Protein AF-A0A7W2PS35-F1 (afdb_monomer)

pLDDT: mean 86.71, std 9.76, range [46.12, 96.81]

Organism: NCBI:txid2666183

Mean predicted aligned error: 7.0 Å

Nearest PDB structures (foldseek):
  8uh7-assembly1_E  TM=6.853E-01  e=9.177E-01  Tequatrovirus
  7aho-assembly1_A  TM=5.234E-01  e=4.040E-01  Homo sapiens
  5fm6-assembly1_B  TM=6.419E-01  e=3.602E+00  Thermochaetoides thermophila
  3u61-assembly1_B  TM=5.972E-01  e=4.019E+00  Tequatrovirus T4

Structure (mmCIF, N/CA/C/O backbone):
data_AF-A0A7W2PS35-F1
#
_entry.id   AF-A0A7W2PS35-F1
#
loop_
_atom_site.group_PDB
_atom_site.id
_atom_site.type_symbol
_atom_site.label_atom_id
_atom_site.label_alt_id
_atom_site.label_comp_id
_atom_site.label_asym_id
_atom_site.label_entity_id
_atom_site.label_seq_id
_atom_site.pdbx_PDB_ins_code
_atom_site.Cartn_x
_atom_site.Cartn_y
_atom_site.Cartn_z
_atom_site.occupancy
_atom_site.B_iso_or_equiv
_atom_site.auth_seq_id
_atom_site.auth_comp_id
_atom_site.auth_asym_id
_atom_site.auth_atom_id
_atom_site.pdbx_PDB_model_num
ATOM 1 N N . MET A 1 1 ? -12.494 -12.846 15.217 1.00 84.06 1 MET A N 1
ATOM 2 C CA . MET A 1 1 ? -11.899 -11.530 14.905 1.00 84.06 1 MET A CA 1
ATOM 3 C C . MET A 1 1 ? -12.878 -10.824 13.991 1.00 84.06 1 MET A C 1
ATOM 5 O O . MET A 1 1 ? -13.371 -11.483 13.088 1.00 84.06 1 MET A O 1
ATOM 9 N N . LEU A 1 2 ? -13.204 -9.563 14.260 1.00 88.12 2 LEU A N 1
ATOM 10 C CA . LEU A 1 2 ? -14.005 -8.718 13.377 1.00 88.12 2 LEU A CA 1
ATOM 11 C C . LEU A 1 2 ? -13.052 -7.731 12.703 1.00 88.12 2 LEU A C 1
ATOM 13 O O . LEU A 1 2 ? -12.391 -6.968 13.403 1.00 88.12 2 LEU A O 1
ATOM 17 N N . ALA A 1 3 ? -12.947 -7.795 11.381 1.00 89.94 3 ALA A N 1
ATOM 18 C CA . ALA A 1 3 ? -12.177 -6.842 10.594 1.00 89.94 3 ALA A CA 1
ATOM 19 C C . ALA A 1 3 ? -13.141 -5.842 9.948 1.00 89.94 3 ALA A C 1
ATOM 21 O O . ALA A 1 3 ? -14.163 -6.258 9.403 1.00 89.94 3 ALA A O 1
ATOM 22 N N . ILE A 1 4 ? -12.836 -4.551 10.046 1.00 87.50 4 ILE A N 1
ATOM 23 C CA . ILE A 1 4 ? -13.633 -3.464 9.473 1.00 87.50 4 ILE A CA 1
ATOM 24 C C . ILE A 1 4 ? -12.693 -2.628 8.613 1.00 87.50 4 ILE A C 1
ATOM 26 O O . ILE A 1 4 ? -11.759 -2.024 9.137 1.00 87.50 4 ILE A O 1
ATOM 30 N N . ASP A 1 5 ? -12.918 -2.639 7.305 1.00 87.00 5 ASP A N 1
ATOM 31 C CA . ASP A 1 5 ? -12.127 -1.842 6.373 1.00 87.00 5 ASP A CA 1
ATOM 32 C C . ASP A 1 5 ? -12.649 -0.398 6.327 1.00 87.00 5 ASP A C 1
ATOM 34 O O . ASP A 1 5 ? -13.856 -0.188 6.478 1.00 87.00 5 ASP A O 1
ATOM 38 N N . ASP A 1 6 ? -11.751 0.575 6.169 1.00 84.31 6 ASP A N 1
ATOM 39 C CA . ASP A 1 6 ? -12.038 2.015 6.113 1.00 84.31 6 ASP A CA 1
ATOM 40 C C . ASP A 1 6 ? -13.011 2.484 7.206 1.00 84.31 6 ASP A C 1
ATOM 42 O O . ASP A 1 6 ? -14.029 3.147 6.972 1.00 84.31 6 ASP A O 1
ATOM 46 N N . ILE A 1 7 ? -12.698 2.117 8.452 1.00 83.06 7 ILE A N 1
ATOM 47 C CA . ILE A 1 7 ? -13.559 2.389 9.601 1.00 83.06 7 ILE A CA 1
ATOM 48 C C . ILE A 1 7 ? -13.813 3.896 9.743 1.00 83.06 7 ILE A C 1
ATOM 50 O O . ILE A 1 7 ? -14.917 4.313 10.074 1.00 83.06 7 ILE A O 1
ATOM 54 N N . ASP A 1 8 ? -12.839 4.739 9.406 1.00 78.12 8 ASP A N 1
ATOM 55 C CA . ASP A 1 8 ? -12.954 6.193 9.466 1.00 78.12 8 ASP A CA 1
ATOM 56 C C . ASP A 1 8 ? -14.054 6.783 8.575 1.00 78.12 8 ASP A C 1
ATOM 58 O O . ASP A 1 8 ? -14.551 7.852 8.927 1.00 78.12 8 ASP A O 1
ATOM 62 N N . ILE A 1 9 ? -14.512 6.096 7.519 1.00 72.94 9 ILE A N 1
ATOM 63 C CA . ILE A 1 9 ? -15.674 6.508 6.705 1.00 72.94 9 ILE A CA 1
ATOM 64 C C . ILE A 1 9 ? -16.967 6.493 7.532 1.00 72.94 9 ILE A C 1
ATOM 66 O O . ILE A 1 9 ? -17.781 7.416 7.444 1.00 72.94 9 ILE A O 1
ATOM 70 N N . PHE A 1 10 ? -17.143 5.480 8.379 1.00 63.78 10 PHE A N 1
ATOM 71 C CA . PHE A 1 10 ? -18.323 5.343 9.237 1.00 63.78 10 PHE A CA 1
ATOM 72 C C . PHE A 1 10 ? -18.317 6.353 10.393 1.00 63.78 10 PHE A C 1
ATOM 74 O O . PHE A 1 10 ? -19.365 6.728 10.910 1.00 63.78 10 PHE A O 1
ATOM 81 N N . PHE A 1 11 ? -17.141 6.848 10.781 1.00 62.91 11 PHE A N 1
ATOM 82 C CA . PHE A 1 11 ? -16.961 7.684 11.971 1.00 62.91 11 PHE A CA 1
ATOM 83 C C . PHE A 1 11 ? -16.394 9.071 11.637 1.00 62.91 11 PHE A C 1
ATOM 85 O O . PHE A 1 11 ? -15.661 9.664 12.432 1.00 62.91 11 PHE A O 1
ATOM 92 N N . LEU A 1 12 ? -16.770 9.643 10.482 1.00 59.12 12 LEU A N 1
ATOM 93 C CA . LEU A 1 12 ? -16.412 11.003 10.035 1.00 59.12 12 LEU A CA 1
ATOM 94 C C . LEU A 1 12 ? -17.028 12.137 10.893 1.00 59.12 12 LEU A C 1
ATOM 96 O O . LEU A 1 12 ? -17.397 13.190 10.382 1.00 59.12 12 LEU A O 1
ATOM 100 N N . GLY A 1 13 ? -17.135 11.968 12.213 1.00 51.97 13 GLY A N 1
ATOM 101 C CA . GLY A 1 13 ? -17.734 12.945 13.132 1.00 51.97 13 GLY A CA 1
ATOM 102 C C . GLY A 1 13 ? -19.263 12.895 13.192 1.00 51.97 13 GLY A C 1
ATOM 103 O O . GLY A 1 13 ? -19.881 13.787 13.767 1.00 51.97 13 GLY A O 1
ATOM 104 N N . ALA A 1 14 ? -19.872 11.848 12.630 1.00 54.28 14 ALA A N 1
ATOM 105 C CA . ALA A 1 14 ? -21.315 11.650 12.561 1.00 54.28 14 ALA A CA 1
ATOM 106 C C . ALA A 1 14 ? -21.761 10.376 13.300 1.00 54.28 14 ALA A C 1
ATOM 108 O O . ALA A 1 14 ? -22.637 9.668 12.824 1.00 54.28 14 ALA A O 1
ATOM 109 N N . ALA A 1 15 ? -21.196 10.072 14.472 1.00 56.22 15 ALA A N 1
ATOM 110 C CA . ALA A 1 15 ? -21.553 8.878 15.254 1.00 56.22 15 ALA A CA 1
ATOM 111 C C . ALA A 1 15 ? -23.071 8.719 15.494 1.00 56.22 15 ALA A C 1
ATOM 113 O O . ALA A 1 15 ? -23.575 7.605 15.576 1.00 56.22 15 ALA A O 1
ATOM 114 N N . LYS A 1 16 ? -23.817 9.835 15.539 1.00 62.94 16 LYS A N 1
ATOM 115 C CA . LYS A 1 16 ? -25.290 9.846 15.603 1.00 62.94 16 LYS A CA 1
ATOM 116 C C . LYS A 1 16 ? -25.977 9.270 14.356 1.00 62.94 16 LYS A C 1
ATOM 118 O O . LYS A 1 16 ? -27.093 8.789 14.464 1.00 62.94 16 LYS A O 1
ATOM 123 N N . VAL A 1 17 ? -25.342 9.344 13.189 1.00 69.94 17 VAL A N 1
ATOM 124 C CA . VAL A 1 17 ? -25.860 8.813 11.915 1.00 69.94 17 VAL A CA 1
ATOM 125 C C . VAL A 1 17 ? -25.674 7.298 11.835 1.00 69.94 17 VAL A C 1
ATOM 127 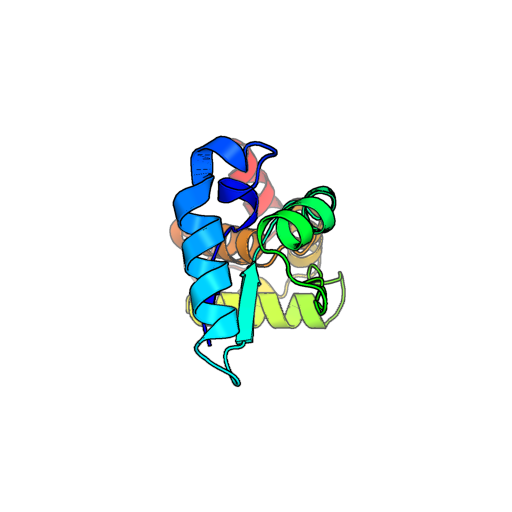O O . VAL A 1 17 ? -26.500 6.616 11.241 1.00 69.94 17 VAL A O 1
ATOM 130 N N . TYR A 1 18 ? -24.637 6.761 12.479 1.00 74.00 18 TYR A N 1
ATOM 131 C CA . TYR A 1 18 ? -24.292 5.335 12.436 1.00 74.00 18 TYR A CA 1
ATOM 132 C C . TYR A 1 18 ? -24.440 4.641 13.793 1.00 74.00 18 TYR A C 1
ATOM 134 O O . TYR A 1 18 ? -23.772 3.644 14.065 1.00 74.00 18 TYR A O 1
ATOM 142 N N . GLN A 1 19 ? -25.322 5.160 14.648 1.00 76.81 19 GLN A N 1
ATOM 143 C CA . GLN A 1 19 ? -25.470 4.709 16.029 1.00 76.81 19 GLN A CA 1
ATOM 144 C C . GLN A 1 19 ? -25.760 3.202 16.133 1.00 76.81 19 GLN A C 1
ATOM 146 O O . GLN A 1 19 ? -25.152 2.531 16.963 1.00 76.81 19 GLN A O 1
ATOM 151 N N . ASP A 1 20 ? -26.587 2.656 15.239 1.00 81.94 20 ASP A N 1
ATOM 152 C CA . ASP A 1 20 ? -26.912 1.224 15.217 1.00 81.94 20 ASP A CA 1
ATOM 153 C C . ASP A 1 20 ? -25.673 0.348 14.982 1.00 81.94 20 ASP A C 1
ATOM 155 O O . ASP A 1 20 ? -25.510 -0.694 15.618 1.00 81.94 20 ASP A O 1
ATOM 159 N N . ALA A 1 21 ? -24.759 0.783 14.107 1.00 81.19 21 ALA A N 1
ATOM 160 C CA . ALA A 1 21 ? -23.512 0.069 13.849 1.00 81.19 21 ALA A CA 1
ATOM 161 C C . ALA A 1 21 ? -22.577 0.133 15.067 1.00 81.19 21 ALA A C 1
ATOM 163 O O . ALA A 1 21 ? -22.007 -0.887 15.461 1.00 81.19 21 ALA A O 1
ATOM 164 N N . CYS A 1 22 ? -22.467 1.304 15.706 1.00 80.38 22 CYS A N 1
ATOM 165 C CA . CYS A 1 22 ? -21.705 1.479 16.945 1.00 80.38 22 CYS A CA 1
ATOM 166 C C . CYS A 1 22 ? -22.232 0.567 18.058 1.00 80.38 22 CYS A C 1
ATOM 168 O O . CYS A 1 22 ? -21.461 -0.147 18.702 1.00 80.38 22 CYS A O 1
ATOM 170 N N . ASP A 1 23 ? -23.550 0.571 18.268 1.00 84.56 23 ASP A N 1
ATOM 171 C CA . ASP A 1 23 ? -24.214 -0.189 19.322 1.00 84.56 23 ASP A CA 1
ATOM 172 C C . ASP A 1 23 ? -24.134 -1.699 19.053 1.00 84.56 23 ASP A C 1
ATOM 174 O O . ASP A 1 23 ? -23.894 -2.476 19.981 1.00 84.56 23 ASP A O 1
ATOM 178 N N . PHE A 1 24 ? -24.228 -2.128 17.790 1.00 86.56 24 PHE A N 1
ATOM 179 C CA . PHE A 1 24 ? -24.012 -3.520 17.395 1.00 86.56 24 PHE A CA 1
ATOM 180 C C . PHE A 1 24 ? -22.575 -3.981 17.669 1.00 86.56 24 PHE A C 1
ATOM 182 O O . PHE A 1 24 ? -22.365 -5.026 18.291 1.00 86.56 24 PHE A O 1
ATOM 189 N N . ILE A 1 25 ? -21.574 -3.193 17.269 1.00 86.12 25 ILE A N 1
ATOM 190 C CA . ILE A 1 25 ? -20.161 -3.503 17.522 1.00 86.12 25 ILE A CA 1
ATOM 191 C C . ILE A 1 25 ? -19.880 -3.543 19.031 1.00 86.12 25 ILE A C 1
ATOM 193 O O . ILE A 1 25 ? -19.227 -4.471 19.525 1.00 86.12 25 ILE A O 1
ATOM 197 N N . PHE A 1 26 ? -20.420 -2.585 19.786 1.00 84.94 26 PHE A N 1
ATOM 198 C CA . PHE A 1 26 ? -20.304 -2.564 21.239 1.00 84.94 26 PHE A CA 1
ATOM 199 C C . PHE A 1 26 ? -20.946 -3.806 21.869 1.00 84.94 26 PHE A C 1
ATOM 201 O O . PHE A 1 26 ? -20.312 -4.480 22.686 1.00 84.94 26 PHE A O 1
ATOM 208 N N . TYR A 1 27 ? -22.162 -4.168 21.452 1.00 87.81 27 TYR A N 1
ATOM 209 C CA . TYR A 1 27 ? -22.846 -5.379 21.901 1.00 87.81 27 TYR A CA 1
ATOM 210 C C . TYR A 1 27 ? -22.003 -6.633 21.645 1.00 87.81 27 TYR A C 1
ATOM 212 O O . TYR A 1 27 ? -21.802 -7.436 22.561 1.00 87.81 27 TYR A O 1
ATOM 220 N N . LEU A 1 28 ? -21.451 -6.780 20.436 1.00 88.31 28 LEU A N 1
ATOM 221 C CA . LEU A 1 28 ? -20.578 -7.902 20.091 1.00 88.31 28 LEU A CA 1
ATOM 222 C C . LEU A 1 28 ? -19.346 -7.964 20.999 1.00 88.31 28 LEU A C 1
ATOM 224 O O . LEU A 1 28 ? -19.008 -9.044 21.486 1.00 88.31 28 LEU A O 1
ATOM 228 N N . SER A 1 29 ? -18.713 -6.822 21.284 1.00 84.69 29 SER A N 1
ATOM 229 C CA . SER A 1 29 ? -17.537 -6.769 22.165 1.00 84.69 29 SER A CA 1
ATOM 230 C C . SER A 1 29 ? -17.842 -7.190 23.608 1.00 84.69 29 SER A C 1
ATOM 232 O O . SER A 1 29 ? -16.985 -7.769 24.272 1.00 84.69 29 SER A O 1
ATOM 234 N N . LYS A 1 30 ? -19.072 -6.962 24.094 1.00 85.19 30 LYS A N 1
ATOM 235 C CA . LYS A 1 30 ? -19.512 -7.406 25.428 1.00 85.19 30 LYS A CA 1
ATOM 236 C C . LYS A 1 30 ? -19.953 -8.866 25.462 1.00 85.19 30 LYS A C 1
ATOM 238 O O . LYS A 1 30 ? -19.748 -9.533 26.472 1.00 85.19 30 LYS A O 1
ATOM 243 N N . ARG A 1 31 ? -20.565 -9.372 24.389 1.00 88.12 31 ARG A N 1
ATOM 244 C CA . ARG A 1 31 ? -21.057 -10.760 24.326 1.00 88.12 31 ARG A CA 1
ATOM 245 C C . ARG A 1 31 ? -19.960 -11.778 24.060 1.00 88.12 31 ARG A C 1
ATOM 247 O O . ARG A 1 31 ? -20.084 -12.923 24.485 1.00 88.12 31 ARG A O 1
ATOM 254 N N . LEU A 1 32 ? -18.902 -11.376 23.366 1.00 88.81 32 LEU A N 1
ATOM 255 C CA . LEU A 1 32 ? -17.831 -12.264 22.942 1.00 88.81 32 LEU A CA 1
ATOM 256 C C . LEU A 1 32 ? -16.530 -11.878 23.648 1.00 88.81 32 LEU A C 1
ATOM 258 O O . LEU A 1 32 ? -15.770 -11.042 23.169 1.00 88.81 32 LEU A O 1
ATOM 262 N N . SER A 1 33 ? -16.233 -12.549 24.763 1.00 82.75 33 SER A N 1
ATOM 263 C CA . SER A 1 33 ? -15.076 -12.259 25.632 1.00 82.75 33 SER A CA 1
ATOM 264 C C . SER A 1 33 ? -13.702 -12.349 24.950 1.00 82.75 33 SER A C 1
ATOM 266 O O . SER A 1 33 ? -12.718 -11.842 25.481 1.00 82.75 33 SER A O 1
ATOM 268 N N . ARG A 1 34 ? -13.611 -12.989 23.776 1.00 86.69 34 ARG A N 1
ATOM 269 C CA . ARG A 1 34 ? -12.374 -13.128 22.983 1.00 86.69 34 ARG A CA 1
ATOM 270 C C . ARG A 1 34 ? -12.436 -12.399 21.637 1.00 86.69 34 ARG A C 1
ATOM 272 O O . ARG A 1 34 ? -11.603 -12.655 20.764 1.00 86.69 34 ARG A O 1
ATOM 279 N N . LEU A 1 35 ? -13.427 -11.530 21.426 1.00 87.56 35 LEU A N 1
ATOM 280 C CA . LEU A 1 35 ? -13.528 -10.773 20.185 1.00 87.56 35 LEU A CA 1
ATOM 281 C C . LEU A 1 35 ? -12.418 -9.723 20.113 1.00 87.56 35 LEU A C 1
ATOM 283 O O . LEU A 1 35 ? -12.339 -8.816 20.932 1.00 87.56 35 LEU A O 1
ATOM 287 N N . LYS A 1 36 ? -11.582 -9.842 19.082 1.00 88.75 36 LYS A N 1
ATOM 288 C CA . LYS A 1 36 ? -10.664 -8.787 18.645 1.00 88.75 36 LYS A CA 1
ATOM 289 C C . LYS A 1 36 ? -11.285 -8.053 17.467 1.00 88.75 36 LYS A C 1
ATOM 291 O O . LYS A 1 36 ? -11.728 -8.722 16.527 1.00 88.75 36 LYS A O 1
ATOM 296 N N . ILE A 1 37 ? -11.289 -6.727 17.529 1.00 87.06 37 ILE A N 1
ATOM 297 C CA . ILE A 1 37 ? -11.721 -5.846 16.444 1.00 87.06 37 ILE A CA 1
ATOM 298 C C . ILE A 1 37 ? -10.469 -5.222 15.838 1.00 87.06 37 ILE A C 1
ATOM 300 O O . ILE A 1 37 ? -9.628 -4.705 16.569 1.00 87.06 37 ILE A O 1
ATOM 304 N N . VAL A 1 38 ? -10.339 -5.318 14.522 1.00 90.31 38 VAL A N 1
ATOM 305 C CA . VAL A 1 38 ? -9.244 -4.726 13.753 1.00 90.31 38 VAL A CA 1
ATOM 306 C C . VAL A 1 38 ? -9.877 -3.799 12.728 1.00 90.31 38 VAL A C 1
ATOM 308 O O . VAL A 1 38 ? -10.664 -4.2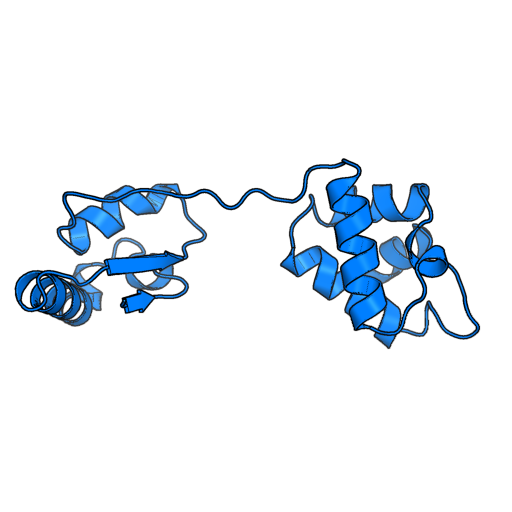53 11.903 1.00 90.31 38 VAL A O 1
ATOM 311 N N . GLY A 1 39 ? -9.577 -2.507 12.818 1.00 88.75 39 GLY A N 1
ATOM 312 C CA . GLY A 1 39 ? -10.041 -1.503 11.865 1.00 88.75 39 GLY A CA 1
ATOM 313 C C . GLY A 1 39 ? -8.875 -0.967 11.046 1.00 88.75 39 GLY A C 1
ATOM 314 O O . GLY A 1 39 ? -7.829 -0.677 11.628 1.00 88.75 39 GLY A O 1
ATOM 315 N N . THR A 1 40 ? -9.044 -0.821 9.735 1.00 90.31 40 THR A N 1
ATOM 316 C CA . THR A 1 40 ? -8.150 0.004 8.906 1.00 90.31 40 THR A CA 1
ATOM 317 C C . THR A 1 40 ? -8.733 1.412 8.819 1.00 90.31 40 THR A C 1
ATOM 319 O O . THR A 1 40 ? -9.945 1.600 8.899 1.00 90.31 40 THR A O 1
ATOM 322 N N . PHE A 1 41 ? -7.878 2.422 8.731 1.00 87.56 41 PHE A N 1
ATOM 323 C CA . PHE A 1 41 ? -8.286 3.815 8.567 1.00 87.56 41 PHE A CA 1
ATOM 324 C C . PHE A 1 41 ? -7.166 4.579 7.871 1.00 87.56 41 PHE A C 1
ATOM 326 O O . PHE A 1 41 ? -5.990 4.247 8.027 1.00 87.56 41 PHE A O 1
ATOM 333 N N . SER A 1 42 ? -7.533 5.641 7.161 1.00 84.56 42 SER A N 1
ATOM 334 C CA . SER A 1 42 ? -6.578 6.530 6.495 1.00 84.56 42 SER A CA 1
ATOM 335 C C . SER A 1 42 ? -6.367 7.845 7.259 1.00 84.56 42 SER A C 1
ATOM 337 O O . SER A 1 42 ? -5.385 8.549 7.033 1.00 84.56 42 SER A O 1
ATOM 339 N N . ARG A 1 43 ? -7.275 8.189 8.182 1.00 81.62 43 ARG A N 1
ATOM 340 C CA . ARG A 1 43 ? -7.288 9.458 8.931 1.00 81.62 43 ARG A CA 1
ATOM 341 C C . ARG A 1 43 ? -6.900 9.280 10.396 1.00 81.62 43 ARG A C 1
ATOM 343 O O . ARG A 1 43 ? -7.751 9.050 11.262 1.00 81.62 43 ARG A O 1
ATOM 350 N N . PHE A 1 44 ? -5.606 9.403 10.690 1.00 81.38 44 PHE A N 1
ATOM 351 C CA . PHE A 1 44 ? -5.058 9.196 12.038 1.00 81.38 44 PHE A CA 1
ATOM 352 C C . PHE A 1 44 ? -5.701 10.107 13.099 1.00 81.38 44 PHE A C 1
ATOM 354 O O . PHE A 1 44 ? -5.933 9.704 14.240 1.00 81.38 44 PHE A O 1
ATOM 361 N N . GLU A 1 45 ? -6.072 11.332 12.730 1.00 80.88 45 GLU A N 1
ATOM 362 C CA . GLU A 1 45 ? -6.709 12.296 13.624 1.00 80.88 45 GLU A CA 1
ATOM 363 C C . GLU A 1 45 ? -8.096 11.849 14.123 1.00 80.88 45 GLU A C 1
ATOM 365 O O . GLU A 1 45 ? -8.593 12.365 15.127 1.00 80.88 45 GLU A O 1
ATOM 370 N N . LYS A 1 46 ? -8.728 10.871 13.4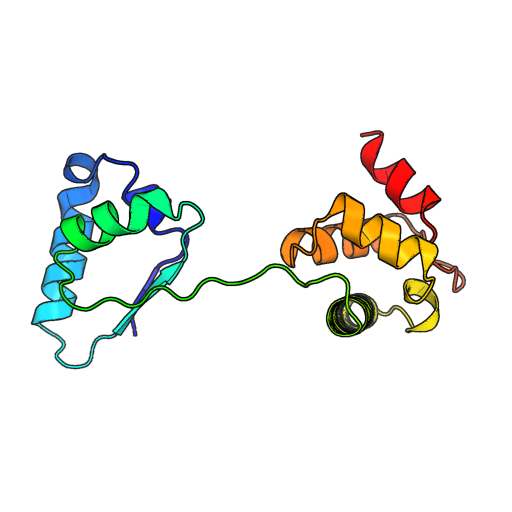57 1.00 79.19 46 LYS A N 1
ATOM 371 C CA . LYS A 1 46 ? -10.067 10.365 13.796 1.00 79.19 46 LYS A CA 1
ATOM 372 C C . LYS A 1 46 ? -10.064 9.198 14.776 1.00 79.19 46 LYS A C 1
ATOM 374 O O . LYS A 1 46 ? -11.112 8.916 15.356 1.00 79.19 46 LYS A O 1
ATOM 379 N N . ILE A 1 47 ? -8.913 8.578 15.041 1.00 81.56 47 ILE A N 1
ATOM 380 C CA . ILE A 1 47 ? -8.800 7.376 15.886 1.00 81.56 47 ILE A CA 1
ATOM 381 C C . ILE A 1 47 ? -9.445 7.576 17.257 1.00 81.56 47 ILE A C 1
ATOM 383 O O . ILE A 1 47 ? -10.206 6.729 17.718 1.00 81.56 47 ILE A O 1
ATOM 387 N N . ARG A 1 48 ? -9.182 8.715 17.911 1.00 81.75 48 ARG A N 1
ATOM 388 C CA . ARG A 1 48 ? -9.744 8.996 19.243 1.00 81.75 48 ARG A CA 1
ATOM 389 C C . ARG A 1 48 ? -11.269 9.103 19.218 1.00 81.75 48 ARG A C 1
ATOM 391 O O . ARG A 1 48 ? -11.913 8.687 20.176 1.00 81.75 48 ARG A O 1
ATOM 398 N N . SER A 1 49 ? -11.838 9.650 18.140 1.00 80.94 49 SER A N 1
ATOM 399 C CA . SER A 1 49 ? -13.293 9.705 17.957 1.00 80.94 49 SER A CA 1
ATOM 400 C C . SER A 1 49 ? -13.856 8.304 17.758 1.00 80.94 49 SER A C 1
ATOM 402 O O . SER A 1 49 ? -14.759 7.920 18.487 1.00 80.94 49 SER A O 1
ATOM 404 N N . ILE A 1 50 ? -13.257 7.513 16.863 1.00 81.88 50 ILE A N 1
ATOM 405 C CA . ILE A 1 50 ? -13.663 6.128 16.584 1.00 81.88 50 ILE A CA 1
ATOM 406 C C . ILE A 1 50 ? -13.641 5.285 17.865 1.00 81.88 50 ILE A C 1
ATOM 408 O O . ILE A 1 50 ? -14.622 4.626 18.197 1.00 81.88 50 ILE A O 1
ATOM 412 N N . ALA A 1 51 ? -12.547 5.343 18.629 1.00 83.81 51 ALA A N 1
ATOM 413 C CA . ALA A 1 51 ? -12.418 4.601 19.880 1.00 83.81 51 ALA A CA 1
ATOM 414 C C . ALA A 1 51 ? -13.491 5.007 20.904 1.00 83.81 51 ALA A C 1
ATOM 416 O O . ALA A 1 51 ? -14.042 4.148 21.595 1.00 83.81 51 ALA A O 1
ATOM 417 N N . LYS A 1 52 ? -13.825 6.303 20.976 1.00 84.06 52 LYS A N 1
ATOM 418 C CA . LYS A 1 52 ? -14.896 6.816 21.836 1.00 84.06 52 LYS A CA 1
ATOM 419 C C . LYS A 1 52 ? -16.274 6.332 21.380 1.00 84.06 52 LYS A C 1
ATOM 421 O O . LYS A 1 52 ? -17.047 5.868 22.215 1.00 84.06 52 LYS A O 1
ATOM 426 N N . ASP A 1 53 ? -16.564 6.410 20.085 1.00 79.94 53 ASP A N 1
ATOM 427 C CA . ASP A 1 53 ? -17.850 6.018 19.498 1.00 79.94 53 ASP A CA 1
ATOM 428 C C . ASP A 1 53 ? -18.105 4.512 19.669 1.00 79.94 53 ASP A C 1
ATOM 430 O O . ASP A 1 53 ? -19.203 4.097 20.036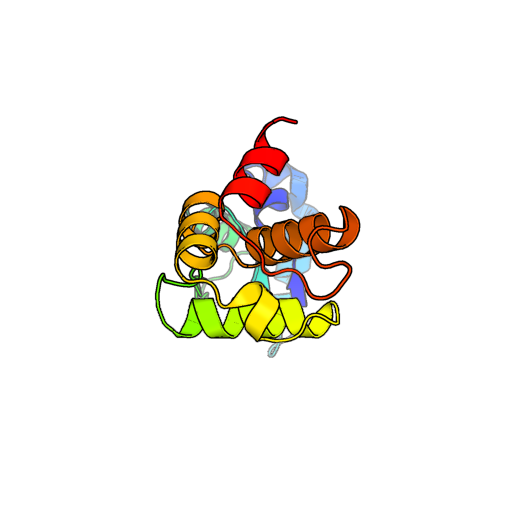 1.00 79.94 53 ASP A O 1
ATOM 434 N N . LEU A 1 54 ? -17.056 3.699 19.521 1.00 80.69 54 LEU A N 1
ATOM 435 C CA . LEU A 1 54 ? -17.083 2.251 19.744 1.00 80.69 54 LEU A CA 1
ATOM 436 C C . LEU A 1 54 ? -16.951 1.845 21.221 1.00 80.69 54 LEU A C 1
ATOM 438 O O . LEU A 1 54 ? -16.999 0.656 21.541 1.00 80.69 54 LEU A O 1
ATOM 442 N N . ARG A 1 55 ? -16.770 2.815 22.129 1.00 82.75 55 ARG A N 1
ATOM 443 C CA . ARG A 1 55 ? -16.544 2.607 23.572 1.00 82.75 55 ARG A CA 1
ATOM 444 C C . ARG A 1 55 ? -15.409 1.608 23.850 1.00 82.75 55 ARG A C 1
ATOM 446 O O . ARG A 1 55 ? -15.514 0.753 24.732 1.00 82.75 55 ARG A O 1
ATOM 453 N N . MET A 1 56 ? -14.327 1.701 23.076 1.00 81.69 56 MET A N 1
ATOM 454 C CA . MET A 1 56 ? -13.147 0.846 23.202 1.00 81.69 56 MET A CA 1
ATOM 455 C C . MET A 1 56 ? -12.108 1.499 24.114 1.00 81.69 56 MET A C 1
ATOM 457 O O . MET A 1 56 ? -11.381 2.406 23.712 1.00 81.69 56 MET A O 1
ATOM 461 N N . GLU A 1 57 ? -12.014 1.006 25.346 1.00 77.62 57 GLU A N 1
ATOM 462 C CA . GLU A 1 57 ? -11.048 1.495 26.340 1.00 77.62 57 GLU A CA 1
ATOM 463 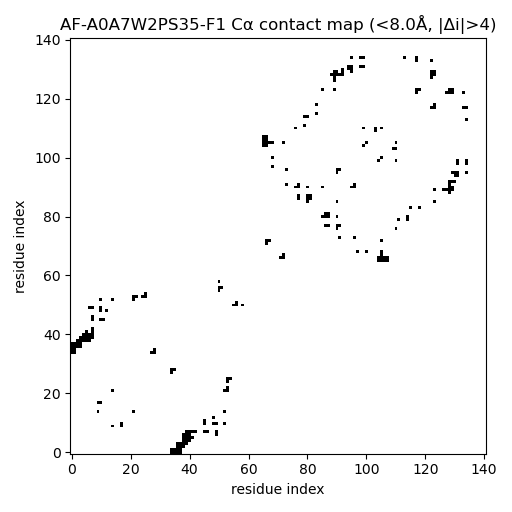C C . GLU A 1 57 ? -9.616 1.039 26.024 1.00 77.62 57 GLU A C 1
ATOM 465 O O . GLU A 1 57 ? -8.672 1.814 26.146 1.00 77.62 57 GLU A O 1
ATOM 470 N N . ASN A 1 58 ? -9.463 -0.198 25.541 1.00 80.88 58 ASN A N 1
ATOM 471 C CA . ASN A 1 58 ? -8.176 -0.785 25.179 1.00 80.88 58 ASN A CA 1
ATOM 472 C C . ASN A 1 58 ? -8.058 -0.884 23.657 1.00 80.88 58 ASN A C 1
ATOM 474 O O . ASN A 1 58 ? -8.669 -1.759 23.041 1.00 80.88 58 ASN A O 1
ATOM 478 N N . HIS A 1 59 ? -7.257 -0.010 23.055 1.00 84.12 59 HIS A N 1
ATOM 479 C CA . HIS A 1 59 ? -6.927 -0.068 21.635 1.00 84.12 59 HIS A CA 1
ATOM 480 C C . HIS A 1 59 ? -5.434 0.187 21.416 1.00 84.12 59 HIS A C 1
ATOM 482 O O . HIS A 1 59 ? -4.773 0.858 22.205 1.00 84.12 59 HIS A O 1
ATOM 488 N N . CYS A 1 60 ? -4.908 -0.380 20.336 1.00 86.88 60 CYS A N 1
ATOM 489 C CA . CYS A 1 60 ? -3.550 -0.156 19.864 1.00 86.88 60 CYS A CA 1
ATOM 490 C C . CYS A 1 60 ? -3.636 0.322 18.419 1.00 86.88 60 CYS A C 1
ATOM 492 O O . CYS A 1 60 ? -4.461 -0.173 17.649 1.00 86.88 60 CYS A O 1
ATOM 494 N N . VAL A 1 61 ? -2.794 1.289 18.076 1.00 87.25 61 VAL A N 1
ATOM 495 C CA . VAL A 1 61 ? -2.665 1.794 16.716 1.00 87.25 61 VAL A CA 1
ATOM 496 C C . VAL A 1 61 ? -1.376 1.246 16.136 1.00 87.25 61 VAL A C 1
ATOM 498 O O . VAL A 1 61 ? -0.305 1.459 16.701 1.00 87.25 61 VAL A O 1
ATOM 501 N N . LEU A 1 62 ? -1.498 0.546 15.014 1.00 88.94 62 LEU A N 1
ATOM 502 C CA . LEU A 1 62 ? -0.365 0.107 14.217 1.00 88.94 62 LEU A CA 1
ATOM 503 C C . LEU A 1 62 ? -0.334 0.961 12.958 1.00 88.94 62 LEU A C 1
ATOM 505 O O . LEU A 1 62 ? -1.247 0.895 12.139 1.00 88.94 62 LEU A O 1
ATOM 509 N N . GLU A 1 63 ? 0.698 1.786 12.835 1.00 86.38 63 GLU A N 1
ATOM 510 C CA . GLU A 1 63 ? 0.902 2.594 11.642 1.00 86.38 63 GLU A CA 1
ATOM 5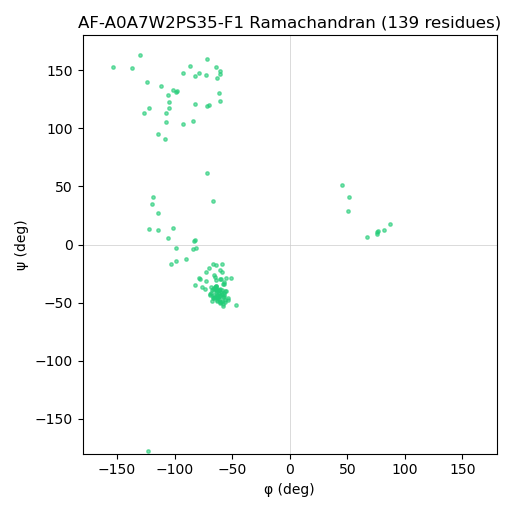11 C C . GLU A 1 63 ? 1.593 1.749 10.571 1.00 86.38 63 GLU A C 1
ATOM 513 O O . GLU A 1 63 ? 2.686 1.220 10.788 1.00 86.38 63 GLU A O 1
ATOM 518 N N . LEU A 1 64 ? 0.943 1.606 9.417 1.00 86.75 64 LEU A N 1
ATOM 519 C CA . LEU A 1 64 ? 1.545 0.976 8.250 1.00 86.75 64 LEU A CA 1
ATOM 520 C C . LEU A 1 64 ? 2.370 2.025 7.511 1.00 86.75 64 LEU A C 1
ATOM 522 O O . LEU A 1 64 ? 1.826 2.927 6.876 1.00 86.75 64 LEU A O 1
ATOM 526 N N . GLN A 1 65 ? 3.688 1.908 7.627 1.00 87.44 65 GLN A N 1
ATOM 527 C CA . GLN A 1 65 ? 4.617 2.826 6.982 1.00 87.44 65 GLN A CA 1
ATOM 528 C C . GLN A 1 65 ? 4.661 2.589 5.471 1.00 87.44 65 GLN A C 1
ATOM 530 O O . GLN A 1 65 ? 4.561 1.455 4.995 1.00 87.44 65 GLN A O 1
ATOM 535 N N . CYS A 1 66 ? 4.851 3.671 4.716 1.00 91.88 66 CYS A N 1
ATOM 536 C CA . CYS A 1 66 ? 5.252 3.560 3.318 1.00 91.88 66 CYS A CA 1
ATOM 537 C C . CYS A 1 66 ? 6.645 2.927 3.232 1.00 91.88 66 CYS A C 1
ATOM 539 O O . CYS A 1 66 ? 7.461 3.067 4.147 1.00 91.88 66 CYS A O 1
ATOM 541 N N . TRP A 1 67 ? 6.931 2.256 2.119 1.00 94.75 67 TRP A N 1
ATOM 542 C CA . TRP A 1 67 ? 8.253 1.694 1.873 1.00 94.75 67 TRP A CA 1
ATOM 543 C C . TRP A 1 67 ? 9.283 2.824 1.865 1.00 94.75 67 TRP A C 1
ATOM 545 O O . TRP A 1 67 ? 9.114 3.762 1.089 1.00 94.75 67 TRP A O 1
ATOM 555 N N . PRO A 1 68 ? 10.334 2.784 2.696 1.00 93.00 68 PRO A N 1
ATOM 556 C CA . PRO A 1 68 ? 11.376 3.802 2.661 1.00 93.00 68 PRO A CA 1
ATOM 557 C C . PRO A 1 68 ? 12.240 3.633 1.402 1.00 93.00 68 PRO A C 1
ATOM 559 O O . PRO A 1 68 ? 12.284 2.551 0.826 1.00 93.00 68 PRO A O 1
ATOM 562 N N . ALA A 1 69 ? 12.963 4.676 0.977 1.00 91.62 69 ALA A N 1
ATOM 563 C CA . ALA A 1 69 ? 13.883 4.618 -0.172 1.00 91.62 69 ALA A CA 1
ATOM 564 C C . ALA A 1 69 ? 15.156 3.799 0.136 1.00 91.62 69 ALA A C 1
ATOM 566 O O . ALA A 1 69 ? 16.271 4.319 0.152 1.00 91.62 69 ALA A O 1
ATOM 567 N N . THR A 1 70 ? 14.979 2.518 0.436 1.00 93.69 70 THR A N 1
ATOM 568 C CA . THR A 1 70 ? 16.015 1.564 0.834 1.00 93.69 70 THR A CA 1
ATOM 569 C C . THR A 1 70 ? 16.020 0.365 -0.112 1.00 93.69 70 THR A C 1
ATOM 571 O O . THR A 1 70 ? 15.251 0.287 -1.071 1.00 93.69 70 THR A O 1
ATOM 574 N N . THR A 1 71 ? 16.888 -0.605 0.170 1.00 91.88 71 THR A N 1
ATOM 575 C CA . THR A 1 71 ? 16.901 -1.898 -0.521 1.00 91.88 71 THR A CA 1
ATOM 576 C C . THR A 1 71 ? 15.564 -2.630 -0.425 1.00 91.88 71 THR A C 1
ATOM 578 O O . THR A 1 71 ? 15.169 -3.266 -1.394 1.00 91.88 71 THR A O 1
ATOM 581 N N . GLU A 1 72 ? 14.821 -2.475 0.676 1.00 93.00 72 GLU A N 1
ATOM 582 C CA . GLU A 1 72 ? 13.512 -3.117 0.858 1.00 93.00 72 GLU A CA 1
ATOM 583 C C . GLU A 1 72 ? 12.481 -2.626 -0.164 1.00 93.00 72 GLU A C 1
ATOM 585 O O . GLU A 1 72 ? 11.717 -3.424 -0.701 1.00 93.00 72 GLU A O 1
ATOM 590 N N . PHE A 1 73 ? 12.491 -1.330 -0.497 1.00 95.44 73 PHE A N 1
ATOM 591 C CA . PHE A 1 73 ? 11.660 -0.797 -1.577 1.00 95.44 73 PHE A CA 1
ATOM 592 C C . PHE A 1 73 ? 12.035 -1.411 -2.927 1.00 95.44 73 PHE A C 1
ATOM 594 O O . PHE A 1 73 ? 11.155 -1.825 -3.677 1.00 95.44 73 PHE A O 1
ATOM 601 N N . CYS A 1 74 ? 13.331 -1.514 -3.234 1.00 95.06 74 CYS A N 1
ATOM 602 C CA . CYS A 1 74 ? 13.793 -2.126 -4.480 1.00 95.06 74 CYS A CA 1
ATOM 603 C C . CYS A 1 74 ? 13.355 -3.594 -4.580 1.00 95.06 74 CYS A C 1
ATOM 605 O O . CYS A 1 74 ? 12.878 -4.030 -5.627 1.00 95.06 74 CYS A O 1
ATOM 607 N N . ASP A 1 75 ? 13.485 -4.345 -3.488 1.00 95.50 75 ASP A N 1
ATOM 608 C CA . ASP A 1 75 ? 13.078 -5.747 -3.420 1.00 95.50 75 ASP A CA 1
ATOM 609 C C . ASP A 1 75 ? 11.559 -5.891 -3.546 1.00 95.50 75 ASP A C 1
ATOM 611 O O . ASP A 1 75 ? 11.077 -6.775 -4.258 1.00 95.50 75 ASP A O 1
ATOM 615 N N . PHE A 1 76 ? 10.796 -4.970 -2.954 1.00 96.06 76 PHE A N 1
ATOM 616 C CA . PHE A 1 76 ? 9.352 -4.906 -3.139 1.00 96.06 76 PHE A CA 1
ATOM 617 C C . PHE A 1 76 ? 8.968 -4.618 -4.599 1.00 96.06 76 PHE A C 1
ATOM 619 O O . PHE A 1 76 ? 8.113 -5.309 -5.150 1.00 96.06 76 PHE A O 1
ATOM 626 N N . VAL A 1 77 ? 9.619 -3.666 -5.275 1.00 96.81 77 VAL A N 1
ATOM 627 C CA . VAL A 1 77 ? 9.355 -3.372 -6.697 1.00 96.81 77 VAL A CA 1
ATOM 628 C C . VAL A 1 77 ? 9.661 -4.585 -7.582 1.00 96.81 77 VAL A C 1
ATOM 630 O O . VAL A 1 77 ? 8.864 -4.915 -8.461 1.00 96.81 77 VAL A O 1
ATOM 633 N N . LYS A 1 78 ? 10.762 -5.303 -7.327 1.00 95.81 78 LYS A N 1
ATOM 634 C CA . LYS A 1 78 ? 11.084 -6.559 -8.029 1.00 95.81 78 LYS A CA 1
ATOM 635 C C . LYS A 1 78 ? 10.042 -7.642 -7.767 1.00 95.81 78 LYS A C 1
ATOM 637 O O . LYS A 1 78 ? 9.609 -8.311 -8.704 1.00 95.81 78 LYS A O 1
ATOM 642 N N . TYR A 1 79 ? 9.607 -7.794 -6.516 1.00 95.94 79 TYR A N 1
ATOM 643 C CA . TYR A 1 79 ? 8.534 -8.715 -6.147 1.00 95.94 79 TYR A CA 1
ATOM 644 C C . TYR A 1 79 ? 7.240 -8.394 -6.906 1.00 95.94 79 TYR A C 1
ATOM 646 O O . TYR A 1 79 ? 6.609 -9.286 -7.472 1.00 95.94 79 TYR A O 1
ATOM 654 N N . VAL A 1 80 ? 6.866 -7.116 -6.975 1.00 96.31 80 VAL A N 1
ATOM 655 C CA . VAL A 1 80 ? 5.714 -6.649 -7.749 1.00 96.31 80 VAL A CA 1
ATOM 656 C C . VAL A 1 80 ? 5.885 -6.966 -9.235 1.00 96.31 80 VAL A C 1
ATOM 658 O O . VAL A 1 80 ? 4.997 -7.579 -9.821 1.00 96.31 80 VAL A O 1
ATOM 661 N N . GLY A 1 81 ? 7.027 -6.618 -9.834 1.00 95.31 81 GLY A N 1
ATOM 662 C CA . GLY A 1 81 ? 7.311 -6.896 -11.244 1.00 95.31 81 GLY A CA 1
ATOM 663 C C . GLY A 1 81 ? 7.206 -8.384 -11.582 1.00 95.31 81 GLY A C 1
ATOM 664 O O . GLY A 1 81 ? 6.550 -8.750 -12.557 1.00 95.31 81 GLY A O 1
ATOM 665 N N . LYS A 1 82 ? 7.748 -9.254 -10.723 1.00 95.75 82 LYS A N 1
ATOM 666 C CA . LYS A 1 82 ? 7.655 -10.712 -10.876 1.00 95.75 82 LYS A CA 1
ATOM 667 C C . LYS A 1 82 ? 6.208 -11.211 -10.912 1.00 95.75 82 LYS A C 1
ATOM 669 O O . LYS A 1 82 ? 5.893 -12.092 -11.707 1.00 95.75 82 LYS A O 1
ATOM 674 N N . ASN A 1 83 ? 5.318 -10.640 -10.096 1.00 94.88 83 ASN A N 1
ATOM 675 C CA . ASN A 1 83 ? 3.890 -10.989 -10.112 1.00 94.88 83 ASN A CA 1
ATOM 676 C C . ASN A 1 83 ? 3.179 -10.575 -11.414 1.00 94.88 83 ASN A C 1
ATOM 678 O O . ASN A 1 83 ? 2.111 -11.103 -11.714 1.00 94.88 83 ASN A O 1
ATOM 682 N N . PHE A 1 84 ? 3.779 -9.682 -12.203 1.00 94.19 84 PHE A N 1
ATOM 683 C CA . PHE A 1 84 ? 3.319 -9.310 -13.542 1.00 94.19 84 PHE A CA 1
ATOM 684 C C . PHE A 1 84 ? 4.118 -9.983 -14.671 1.00 94.19 84 PHE A C 1
ATOM 686 O O . PHE A 1 84 ? 4.011 -9.576 -15.823 1.00 94.19 84 PHE A O 1
ATOM 693 N N . GLY A 1 85 ? 4.913 -11.014 -14.364 1.00 93.00 85 GLY A N 1
ATOM 694 C CA . GLY A 1 85 ? 5.698 -11.747 -15.363 1.00 93.00 85 GLY A CA 1
ATOM 695 C C . GLY A 1 85 ? 6.951 -11.014 -15.847 1.00 93.00 85 GLY A C 1
ATOM 696 O O . GLY A 1 85 ? 7.577 -11.458 -16.805 1.00 93.00 85 GLY A O 1
ATOM 697 N N . LEU A 1 86 ? 7.336 -9.919 -15.188 1.00 95.06 86 LEU A N 1
ATOM 698 C CA . LEU A 1 86 ? 8.576 -9.214 -15.484 1.00 95.06 86 LEU A CA 1
ATOM 699 C C . LEU A 1 86 ? 9.758 -9.939 -14.853 1.00 95.06 86 LEU A C 1
ATOM 701 O O . LEU A 1 86 ? 9.675 -10.511 -13.764 1.00 95.06 86 LEU A O 1
ATOM 705 N N . SER A 1 87 ? 10.894 -9.858 -15.524 1.00 94.25 87 SER A N 1
ATOM 706 C CA . SER A 1 87 ? 12.165 -10.300 -14.961 1.00 94.25 87 SER A CA 1
ATOM 707 C C . SER A 1 87 ? 12.822 -9.175 -14.156 1.00 94.25 87 SER A C 1
ATOM 709 O O . SER A 1 87 ? 12.607 -7.994 -14.424 1.00 94.25 87 SER A O 1
ATOM 711 N N . GLU A 1 88 ? 13.648 -9.528 -13.166 1.00 92.69 88 GLU A N 1
ATOM 712 C CA . GLU A 1 88 ? 14.196 -8.551 -12.210 1.00 92.69 88 GLU A CA 1
ATOM 713 C C . GLU A 1 88 ? 14.938 -7.398 -12.892 1.00 92.69 88 GLU A C 1
ATOM 715 O O . GLU A 1 88 ? 14.774 -6.244 -12.496 1.00 92.69 88 GLU A O 1
ATOM 720 N N . HIS A 1 89 ? 15.708 -7.687 -13.945 1.00 93.00 89 HIS A N 1
ATOM 721 C CA . HIS A 1 89 ? 16.487 -6.672 -14.654 1.00 93.00 89 HIS A CA 1
ATOM 722 C C . HIS A 1 89 ? 15.622 -5.554 -15.258 1.00 93.00 89 HIS A C 1
ATOM 724 O O . HIS A 1 89 ? 16.063 -4.409 -15.292 1.00 93.00 89 HIS A O 1
ATOM 730 N N . GLN A 1 90 ? 14.373 -5.846 -15.636 1.00 94.62 90 GLN A N 1
ATOM 731 C CA . GLN A 1 90 ? 13.472 -4.878 -16.267 1.00 94.62 90 GLN A CA 1
ATOM 732 C C . GLN A 1 90 ? 12.989 -3.786 -15.308 1.00 94.62 90 GLN A C 1
ATOM 734 O O . GLN A 1 90 ? 12.573 -2.721 -15.753 1.00 94.62 90 GLN A O 1
ATOM 739 N N . VAL A 1 91 ? 13.055 -4.026 -13.996 1.00 94.69 91 VAL A N 1
ATOM 740 C CA . VAL A 1 91 ? 12.602 -3.089 -12.952 1.00 94.69 91 VAL A CA 1
ATOM 741 C C . VAL A 1 91 ? 13.713 -2.721 -11.965 1.00 94.69 91 VAL A C 1
ATOM 743 O O . VAL A 1 91 ? 13.442 -2.169 -10.903 1.00 94.69 91 VAL A O 1
ATOM 746 N N . SER A 1 92 ? 14.969 -3.037 -12.296 1.00 94.06 92 SER A N 1
ATOM 747 C CA . SER A 1 92 ? 16.124 -2.820 -11.412 1.00 94.06 92 SER A CA 1
ATOM 748 C C . SER A 1 92 ? 16.924 -1.554 -11.721 1.00 94.06 92 SER A C 1
ATOM 750 O O . SER A 1 92 ? 17.888 -1.270 -11.009 1.00 94.06 92 SER A O 1
ATOM 752 N N . ASP A 1 93 ? 16.564 -0.796 -12.762 1.00 94.12 93 ASP A N 1
ATOM 753 C CA . ASP A 1 93 ? 17.267 0.447 -13.079 1.00 94.12 93 ASP A CA 1
ATOM 754 C C . ASP A 1 93 ? 17.157 1.455 -11.924 1.00 94.12 93 ASP A C 1
ATOM 756 O O . ASP A 1 93 ? 16.078 1.735 -11.396 1.00 94.12 93 ASP A O 1
ATOM 760 N N . LYS A 1 94 ? 18.302 2.013 -11.519 1.00 94.06 94 LYS A N 1
ATOM 761 C CA . LYS A 1 94 ? 18.385 2.881 -10.340 1.00 94.06 94 LYS A CA 1
ATOM 762 C C . LYS A 1 94 ? 17.641 4.198 -10.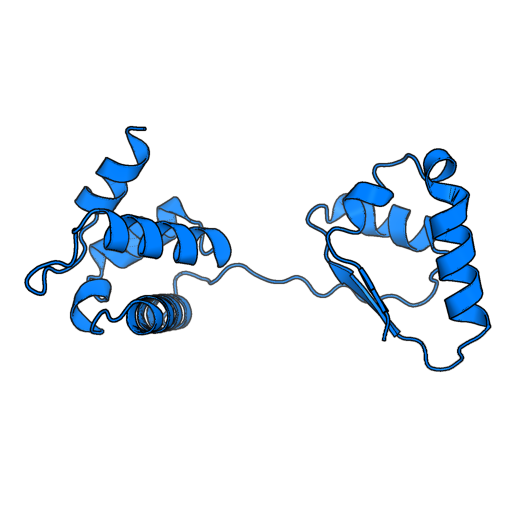550 1.00 94.06 94 LYS A C 1
ATOM 764 O O . LYS A 1 94 ? 17.002 4.681 -9.616 1.00 94.06 94 LYS A O 1
ATOM 769 N N . ALA A 1 95 ? 17.729 4.779 -11.746 1.00 94.19 95 ALA A N 1
ATOM 770 C CA . ALA A 1 95 ? 17.056 6.038 -12.038 1.00 94.19 95 ALA A CA 1
ATOM 771 C C . ALA A 1 95 ? 15.537 5.832 -12.056 1.00 94.19 95 ALA A C 1
ATOM 773 O O . ALA A 1 95 ? 14.800 6.629 -11.475 1.00 94.19 95 ALA A O 1
ATOM 774 N N . PHE A 1 96 ? 15.072 4.731 -12.649 1.00 95.06 96 PHE A N 1
ATOM 775 C CA . PHE A 1 96 ? 13.673 4.320 -12.610 1.00 95.06 96 PHE A CA 1
ATOM 776 C C . PHE A 1 96 ? 13.165 4.124 -11.180 1.00 95.06 96 PHE A C 1
ATOM 778 O O . PHE A 1 96 ? 12.146 4.707 -10.820 1.00 95.06 96 PHE A O 1
ATOM 785 N N . LEU A 1 97 ? 13.876 3.354 -10.351 1.00 96.19 97 LEU A N 1
ATOM 786 C CA . LEU A 1 97 ? 13.488 3.102 -8.959 1.00 96.19 97 LEU A CA 1
ATOM 787 C C . LEU A 1 97 ? 13.409 4.398 -8.145 1.00 96.19 97 LEU A C 1
ATOM 789 O O . LEU A 1 97 ? 12.464 4.585 -7.379 1.00 96.19 97 LEU A O 1
ATOM 793 N N . GLN A 1 98 ? 14.356 5.316 -8.346 1.00 95.75 98 GLN A N 1
ATOM 794 C CA . GLN A 1 98 ? 14.322 6.626 -7.704 1.00 95.75 98 GLN A CA 1
ATOM 795 C C . GLN A 1 98 ? 13.102 7.448 -8.148 1.00 95.75 98 GLN A C 1
ATOM 797 O O . GLN A 1 98 ? 12.363 7.945 -7.302 1.00 95.75 98 GLN A O 1
ATOM 802 N N . ALA A 1 99 ? 12.839 7.541 -9.453 1.00 94.69 99 ALA A N 1
ATOM 803 C CA . ALA A 1 99 ? 11.682 8.266 -9.980 1.00 94.69 99 ALA A CA 1
ATOM 804 C C . ALA A 1 99 ? 10.342 7.631 -9.547 1.00 94.69 99 ALA A C 1
ATOM 806 O O . ALA A 1 99 ? 9.364 8.326 -9.250 1.00 94.69 99 ALA A O 1
ATOM 807 N N . LEU A 1 100 ? 10.288 6.301 -9.453 1.00 95.69 100 LEU A N 1
ATOM 808 C CA . LEU A 1 100 ? 9.131 5.574 -8.940 1.00 95.69 100 LEU A CA 1
ATOM 809 C C . LEU A 1 100 ? 8.897 5.902 -7.464 1.00 95.69 100 LEU A C 1
ATOM 811 O O . LEU A 1 100 ? 7.765 6.183 -7.069 1.00 95.69 100 LEU A O 1
ATOM 815 N N . PHE A 1 101 ? 9.951 5.917 -6.648 1.00 95.81 101 PHE A N 1
ATOM 816 C CA . PHE A 1 101 ? 9.848 6.316 -5.248 1.00 95.81 101 PHE A CA 1
ATOM 817 C C . PHE A 1 101 ? 9.394 7.773 -5.105 1.00 95.81 101 PHE A C 1
ATOM 819 O O . PHE A 1 101 ? 8.493 8.063 -4.324 1.00 95.81 101 PHE A O 1
ATOM 826 N N . GLU A 1 102 ? 9.970 8.697 -5.873 1.00 93.56 102 GLU A N 1
ATOM 827 C CA . GLU A 1 102 ? 9.613 10.118 -5.820 1.00 93.56 102 GLU A CA 1
ATOM 828 C C . GLU A 1 102 ? 8.143 10.363 -6.192 1.00 93.56 102 GLU A C 1
ATOM 830 O O . GLU A 1 102 ? 7.474 11.163 -5.534 1.00 93.56 102 GLU A O 1
ATOM 835 N N . SER A 1 103 ? 7.625 9.636 -7.187 1.00 91.62 103 SER A N 1
ATOM 836 C CA . SER A 1 103 ? 6.230 9.749 -7.638 1.00 91.62 103 SER A CA 1
ATOM 837 C C . SER A 1 103 ? 5.219 9.078 -6.702 1.00 91.62 103 SER A C 1
ATOM 839 O O . SER A 1 103 ? 4.125 9.597 -6.503 1.00 91.62 103 SER A O 1
ATOM 841 N N . THR A 1 104 ? 5.576 7.944 -6.094 1.00 94.12 104 THR A N 1
ATOM 842 C CA . THR A 1 104 ? 4.660 7.148 -5.250 1.00 94.12 104 THR A CA 1
ATOM 843 C C . THR A 1 104 ? 4.823 7.398 -3.756 1.00 94.12 104 THR A C 1
ATOM 845 O O . THR A 1 104 ? 3.994 6.952 -2.964 1.00 94.12 104 THR A O 1
ATOM 848 N N . ARG A 1 105 ? 5.918 8.053 -3.354 1.00 93.94 105 ARG A N 1
ATOM 849 C CA . ARG A 1 105 ? 6.370 8.199 -1.962 1.00 93.94 105 ARG A CA 1
ATOM 850 C C . ARG A 1 105 ? 6.432 6.875 -1.195 1.00 93.94 105 ARG A C 1
ATOM 852 O O . ARG A 1 105 ? 6.256 6.857 0.018 1.00 93.94 105 ARG A O 1
ATOM 859 N N . GLY A 1 106 ? 6.674 5.767 -1.897 1.00 93.75 106 GLY A N 1
ATOM 860 C CA . GLY A 1 106 ? 6.743 4.445 -1.279 1.00 93.75 106 GLY A CA 1
ATOM 861 C C . GLY A 1 106 ? 5.382 3.836 -0.927 1.00 93.75 106 GLY A C 1
ATOM 862 O O . GLY A 1 106 ? 5.334 2.838 -0.213 1.00 93.75 106 GLY A O 1
ATOM 863 N N . ALA A 1 107 ? 4.261 4.398 -1.386 1.00 93.81 107 ALA A N 1
ATOM 864 C CA . ALA A 1 107 ? 2.943 3.836 -1.106 1.00 93.81 107 ALA A CA 1
ATOM 865 C C . ALA A 1 107 ? 2.720 2.528 -1.891 1.00 93.81 107 ALA A C 1
ATOM 867 O O . ALA A 1 107 ? 2.693 2.528 -3.123 1.00 93.81 107 ALA A O 1
ATOM 868 N N . THR A 1 108 ? 2.498 1.415 -1.181 1.00 94.31 108 THR A N 1
ATOM 869 C CA . THR A 1 108 ? 2.305 0.060 -1.742 1.00 94.31 108 THR A CA 1
ATOM 870 C C . THR A 1 108 ? 1.323 0.027 -2.916 1.00 94.31 108 THR A C 1
ATOM 872 O O . THR A 1 108 ? 1.653 -0.476 -3.990 1.00 94.31 108 THR A O 1
ATOM 875 N N . GLY A 1 109 ? 0.122 0.587 -2.730 1.00 92.38 109 GLY A N 1
ATOM 876 C CA . GLY A 1 109 ? -0.923 0.597 -3.758 1.00 92.38 109 GLY A CA 1
ATOM 877 C C . GLY A 1 109 ? -0.550 1.423 -4.991 1.00 92.38 109 GLY A C 1
ATOM 878 O O . GLY A 1 109 ? -0.841 1.012 -6.116 1.00 92.38 109 GLY A O 1
ATOM 879 N N . ALA A 1 110 ? 0.144 2.548 -4.799 1.00 93.38 110 ALA A N 1
ATOM 880 C CA . ALA A 1 110 ? 0.603 3.393 -5.897 1.00 93.38 110 ALA A CA 1
ATOM 881 C C . ALA A 1 110 ? 1.706 2.698 -6.706 1.00 93.38 110 ALA A C 1
ATOM 883 O O . ALA A 1 110 ? 1.625 2.665 -7.927 1.00 93.38 110 ALA A O 1
ATOM 884 N N . ILE A 1 111 ? 2.677 2.059 -6.042 1.00 95.69 1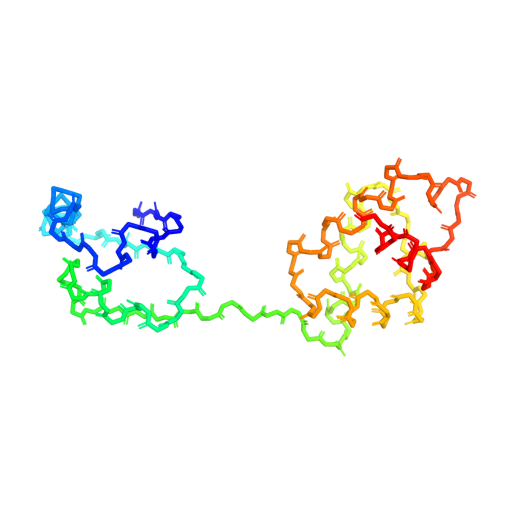11 ILE A N 1
ATOM 885 C CA . ILE A 1 111 ? 3.731 1.268 -6.701 1.00 95.69 111 ILE A CA 1
ATOM 886 C C . ILE A 1 111 ? 3.115 0.156 -7.558 1.00 95.69 111 ILE A C 1
ATOM 888 O O . ILE A 1 111 ? 3.412 0.062 -8.748 1.00 95.69 111 ILE A O 1
ATOM 892 N N . LEU A 1 112 ? 2.229 -0.657 -6.969 1.00 96.06 112 LEU A N 1
ATOM 893 C CA . LEU A 1 112 ? 1.524 -1.740 -7.665 1.00 96.06 112 LEU A CA 1
ATOM 894 C C . LEU A 1 112 ? 0.801 -1.233 -8.913 1.00 96.06 112 LEU A C 1
ATOM 896 O O . LEU A 1 112 ? 0.921 -1.821 -9.988 1.00 96.06 112 LEU A O 1
ATOM 900 N N . THR A 1 113 ? 0.063 -0.135 -8.763 1.00 94.50 113 THR A N 1
ATOM 901 C CA . THR A 1 113 ? -0.724 0.458 -9.845 1.00 94.50 113 THR A CA 1
ATOM 902 C C . THR A 1 113 ? 0.178 0.985 -10.952 1.00 94.50 113 THR A C 1
ATOM 904 O O . THR A 1 113 ? -0.049 0.667 -12.115 1.00 94.50 113 THR A O 1
ATOM 907 N N . THR A 1 114 ? 1.242 1.711 -10.609 1.00 94.81 114 THR A N 1
ATOM 908 C CA . THR A 1 114 ? 2.201 2.230 -11.587 1.00 94.81 114 THR A CA 1
ATOM 909 C C . THR A 1 114 ? 2.853 1.104 -12.386 1.00 94.81 114 THR A C 1
ATOM 911 O O . THR A 1 114 ? 2.834 1.151 -13.613 1.00 94.81 114 THR A O 1
ATOM 914 N N . ILE A 1 115 ? 3.368 0.056 -11.727 1.00 95.00 115 ILE A N 1
ATOM 915 C CA . ILE A 1 115 ? 3.965 -1.091 -12.432 1.00 95.00 115 ILE A CA 1
ATOM 916 C C . ILE A 1 115 ? 2.932 -1.775 -13.329 1.00 95.00 115 ILE A C 1
ATOM 918 O O . ILE A 1 115 ? 3.221 -2.044 -14.493 1.00 95.00 115 ILE A O 1
ATOM 922 N N . LYS A 1 116 ? 1.711 -2.000 -12.831 1.00 94.56 116 LYS A N 1
ATOM 923 C CA . LYS A 1 116 ? 0.627 -2.593 -13.621 1.00 94.56 116 LYS A CA 1
ATOM 924 C C . LYS A 1 116 ? 0.331 -1.783 -14.884 1.00 94.56 116 LYS A C 1
ATOM 926 O O . LYS A 1 116 ? 0.176 -2.373 -15.948 1.00 94.56 116 LYS A O 1
ATOM 931 N N . ILE A 1 117 ? 0.254 -0.456 -14.784 1.00 93.00 117 ILE A N 1
ATOM 932 C CA . ILE A 1 117 ? -0.021 0.394 -15.947 1.00 93.00 117 ILE A CA 1
ATOM 933 C C . ILE A 1 117 ? 1.139 0.325 -16.941 1.00 93.00 117 ILE A C 1
ATOM 935 O O . ILE A 1 117 ? 0.890 0.154 -18.127 1.00 93.00 117 ILE A O 1
ATOM 939 N N . LEU A 1 118 ? 2.395 0.379 -16.485 1.00 93.19 118 LEU A N 1
ATOM 940 C CA . LEU A 1 118 ? 3.554 0.227 -17.374 1.00 93.19 118 LEU A CA 1
ATOM 941 C C . LEU A 1 118 ? 3.510 -1.101 -18.150 1.00 93.19 118 LEU A C 1
ATOM 943 O O . LEU A 1 118 ? 3.749 -1.113 -19.355 1.00 93.19 118 LEU A O 1
ATOM 947 N N . VAL A 1 119 ? 3.133 -2.199 -17.484 1.00 93.38 119 VAL A N 1
ATOM 948 C CA . VAL A 1 119 ? 2.918 -3.509 -18.125 1.00 93.38 119 VAL A CA 1
ATOM 949 C C . VAL A 1 119 ? 1.817 -3.443 -19.174 1.00 93.38 119 VAL A C 1
ATOM 951 O O . VAL A 1 119 ? 2.024 -3.874 -20.303 1.00 93.38 119 VAL A O 1
ATOM 954 N N . MET A 1 120 ? 0.663 -2.875 -18.830 1.00 92.12 120 MET A N 1
ATOM 955 C CA . MET A 1 120 ? -0.468 -2.760 -19.756 1.00 92.12 120 MET A CA 1
ATOM 956 C C . MET A 1 120 ? -0.180 -1.841 -20.950 1.00 92.12 120 MET A C 1
ATOM 958 O O . MET A 1 120 ? -0.774 -2.024 -22.008 1.00 92.12 120 MET A O 1
ATOM 962 N N . SER A 1 121 ? 0.727 -0.879 -20.792 1.00 89.62 121 SER A N 1
ATOM 963 C CA . SER A 1 121 ? 1.153 0.047 -21.844 1.00 89.62 121 SER A CA 1
ATOM 964 C C . SER A 1 121 ? 2.239 -0.521 -22.767 1.00 89.62 121 SER A C 1
ATOM 966 O O . SER A 1 121 ? 2.730 0.208 -23.624 1.00 89.62 121 SER A O 1
ATOM 968 N N . GLY A 1 122 ? 2.649 -1.782 -22.591 1.00 89.25 122 GLY A N 1
ATOM 969 C CA . GLY A 1 122 ? 3.644 -2.434 -23.449 1.00 89.25 122 GLY A CA 1
ATOM 970 C C . GLY A 1 122 ? 5.095 -2.007 -23.194 1.00 89.25 122 GLY A C 1
ATOM 971 O O . GLY A 1 122 ? 5.985 -2.410 -23.931 1.00 89.25 122 GLY A O 1
ATOM 972 N N . VAL A 1 123 ? 5.369 -1.250 -22.123 1.00 90.25 123 VAL A N 1
ATOM 973 C CA . VAL A 1 123 ? 6.714 -0.721 -21.795 1.00 90.25 123 VAL A CA 1
ATOM 974 C C . VAL A 1 123 ? 7.767 -1.820 -21.615 1.00 90.25 123 VAL A C 1
ATOM 976 O O . VAL A 1 123 ? 8.958 -1.568 -21.726 1.00 90.25 123 VAL A O 1
ATOM 979 N N . PHE A 1 124 ? 7.337 -3.036 -21.290 1.00 91.38 124 PHE A N 1
ATOM 980 C CA . PHE A 1 124 ? 8.221 -4.168 -21.015 1.00 91.38 124 PHE A CA 1
ATOM 981 C C . PHE A 1 124 ? 8.249 -5.207 -22.144 1.00 91.38 124 PHE A C 1
ATOM 983 O O . PHE A 1 124 ? 8.851 -6.275 -21.978 1.00 91.38 124 PHE A O 1
ATOM 990 N N . GLU A 1 125 ? 7.582 -4.938 -23.271 1.00 88.81 125 GLU A N 1
ATOM 991 C CA . GLU A 1 125 ? 7.615 -5.823 -24.434 1.00 88.81 125 GLU A CA 1
ATOM 992 C C . GLU A 1 125 ? 9.050 -5.971 -24.959 1.00 88.81 125 GLU A C 1
ATOM 994 O O . GLU A 1 125 ? 9.887 -5.083 -24.823 1.00 88.81 125 GLU A O 1
ATOM 999 N N . GLY A 1 126 ? 9.386 -7.150 -25.486 1.00 85.38 126 GLY A N 1
ATOM 1000 C CA . GLY A 1 126 ? 10.738 -7.425 -25.988 1.00 85.38 126 GLY A CA 1
ATOM 1001 C C . GLY A 1 126 ? 11.846 -7.474 -24.924 1.00 85.38 126 GLY A C 1
ATOM 1002 O O . GLY A 1 126 ? 13.011 -7.617 -25.288 1.00 85.38 126 GLY A O 1
ATOM 1003 N N . GLY A 1 127 ? 11.514 -7.404 -23.629 1.00 84.25 127 GLY A N 1
ATOM 1004 C CA . GLY A 1 127 ? 12.507 -7.407 -22.550 1.00 84.25 127 GLY A CA 1
ATOM 1005 C C . GLY A 1 127 ? 13.045 -6.019 -22.199 1.00 84.25 127 GLY A C 1
ATOM 1006 O O . GLY A 1 127 ? 14.089 -5.918 -21.559 1.00 84.25 127 GLY A O 1
ATOM 1007 N N . GLU A 1 128 ? 12.353 -4.951 -22.604 1.00 89.94 128 GLU A N 1
ATOM 1008 C CA . GLU A 1 128 ? 12.763 -3.583 -22.292 1.00 89.94 128 GLU A CA 1
ATOM 1009 C C . GLU A 1 128 ? 12.815 -3.308 -20.779 1.00 89.94 128 GLU A C 1
ATOM 1011 O O . GLU A 1 128 ? 12.084 -3.900 -19.972 1.00 89.94 128 GLU A O 1
ATOM 1016 N N . VAL A 1 129 ? 13.725 -2.405 -20.404 1.00 92.00 129 VAL A N 1
ATOM 1017 C CA . VAL A 1 129 ? 13.973 -1.977 -19.024 1.00 92.00 129 VAL A CA 1
ATOM 1018 C C . VAL A 1 129 ? 13.232 -0.670 -18.773 1.00 92.00 129 VAL A C 1
ATOM 1020 O O . VAL A 1 129 ? 13.323 0.273 -19.561 1.00 92.00 129 VAL A O 1
ATOM 1023 N N . ALA A 1 130 ? 12.507 -0.587 -17.657 1.00 91.00 130 ALA A N 1
ATOM 1024 C CA . ALA A 1 130 ? 11.819 0.639 -17.296 1.00 91.00 130 ALA A CA 1
ATOM 1025 C C . ALA A 1 130 ? 12.807 1.781 -17.040 1.00 91.00 130 ALA A C 1
ATOM 1027 O O . ALA A 1 130 ? 13.870 1.597 -16.453 1.00 91.00 130 ALA A O 1
ATOM 1028 N N . SER A 1 131 ? 12.410 2.982 -17.449 1.00 93.62 131 SER A N 1
ATOM 1029 C CA . SER A 1 131 ? 13.177 4.207 -17.281 1.00 93.62 131 SER A CA 1
ATOM 1030 C C . SER A 1 131 ? 12.294 5.302 -16.666 1.00 93.62 131 SER A C 1
ATOM 1032 O O . SER A 1 131 ? 11.061 5.213 -16.723 1.00 93.62 131 SER A O 1
ATOM 1034 N N . PRO A 1 132 ? 12.882 6.381 -16.118 1.00 92.81 132 PRO A N 1
ATOM 1035 C CA . PRO A 1 132 ? 12.121 7.531 -15.623 1.00 92.81 132 PRO A CA 1
ATOM 1036 C C . PRO A 1 132 ? 11.186 8.160 -16.666 1.00 92.81 132 PRO A C 1
ATOM 1038 O O . PRO A 1 132 ? 10.149 8.719 -16.310 1.00 92.81 132 PRO A O 1
ATOM 1041 N N . VAL A 1 133 ? 11.526 8.060 -17.956 1.00 90.62 133 VAL A N 1
ATOM 1042 C CA . VAL A 1 133 ? 10.719 8.621 -19.050 1.00 90.62 133 VAL A CA 1
ATOM 1043 C C . VAL A 1 133 ? 9.347 7.956 -19.107 1.00 90.62 133 VAL A C 1
ATOM 1045 O O . VAL A 1 133 ? 8.346 8.650 -19.282 1.00 90.62 133 VAL A O 1
ATOM 1048 N N . HIS A 1 134 ? 9.284 6.641 -18.887 1.00 88.88 134 HIS A N 1
ATOM 1049 C CA . HIS A 1 134 ? 8.029 5.890 -18.913 1.00 88.88 134 HIS A CA 1
ATOM 1050 C C . HIS A 1 134 ? 7.091 6.337 -17.786 1.00 88.88 134 HIS A C 1
ATOM 1052 O O . HIS A 1 134 ? 5.893 6.481 -18.000 1.00 88.88 134 HIS A O 1
ATOM 1058 N N . LEU A 1 135 ? 7.638 6.658 -16.608 1.00 88.44 135 LEU A N 1
ATOM 1059 C CA . LEU A 1 135 ? 6.863 7.244 -15.511 1.00 88.44 135 LEU A CA 1
ATOM 1060 C C . LEU A 1 135 ? 6.362 8.646 -15.864 1.00 88.44 135 LEU A C 1
ATOM 1062 O O . LEU A 1 135 ? 5.193 8.950 -15.655 1.00 88.44 135 LEU A O 1
ATOM 1066 N N . GLY A 1 136 ? 7.220 9.491 -16.440 1.00 80.19 136 GLY A N 1
ATOM 1067 C CA . GLY A 1 136 ? 6.840 10.836 -16.876 1.00 80.19 136 GLY A CA 1
ATOM 1068 C C . GLY A 1 136 ? 5.724 10.851 -17.928 1.00 80.19 136 GLY A C 1
ATOM 1069 O O . GLY A 1 136 ? 4.936 11.792 -17.966 1.00 80.19 136 GLY A O 1
ATOM 1070 N N . GLN A 1 137 ? 5.630 9.815 -18.764 1.00 79.88 137 GLN A N 1
ATOM 1071 C CA . GLN A 1 137 ? 4.559 9.666 -19.753 1.00 79.88 137 GLN A CA 1
ATOM 1072 C C . GLN A 1 137 ? 3.209 9.294 -19.125 1.00 79.88 137 GLN A C 1
ATOM 1074 O O . GLN A 1 137 ? 2.183 9.740 -19.635 1.00 79.88 137 GLN A O 1
ATOM 1079 N N . LEU A 1 138 ? 3.195 8.552 -18.010 1.00 79.19 138 LEU A N 1
ATOM 1080 C CA . LEU A 1 138 ? 1.958 8.209 -17.295 1.00 79.19 138 LEU A CA 1
ATOM 1081 C C . LEU A 1 138 ? 1.253 9.440 -16.719 1.00 79.19 138 LEU A C 1
ATOM 1083 O O . LEU A 1 138 ? 0.032 9.505 -16.748 1.00 79.19 138 LEU A O 1
ATOM 1087 N N . TRP A 1 139 ? 2.011 10.432 -16.245 1.00 67.31 139 TRP A N 1
ATOM 1088 C CA . TRP A 1 139 ? 1.477 11.644 -15.605 1.00 67.31 139 TRP A CA 1
ATOM 1089 C C . TRP A 1 139 ? 1.016 12.734 -16.581 1.00 67.31 139 TRP A C 1
ATOM 1091 O O . TRP A 1 139 ? 0.680 13.839 -16.159 1.00 67.31 139 TRP A O 1
ATOM 1101 N N . ARG A 1 140 ? 1.054 12.471 -17.893 1.00 61.59 140 ARG A N 1
ATOM 1102 C CA . ARG A 1 140 ? 0.547 13.407 -18.912 1.00 61.59 140 ARG A CA 1
ATOM 1103 C C . ARG A 1 140 ? -0.965 13.296 -19.138 1.00 61.59 140 ARG A C 1
ATOM 1105 O O . ARG A 1 140 ? -1.497 14.089 -19.913 1.00 61.59 140 ARG A O 1
ATOM 1112 N N . PHE A 1 141 ? -1.622 12.345 -18.481 1.00 46.12 141 PHE A N 1
ATOM 1113 C CA . PHE A 1 141 ? -3.065 12.113 -18.498 1.00 46.12 141 PHE A CA 1
ATOM 1114 C C . PHE A 1 141 ? -3.633 12.267 -17.087 1.00 46.12 141 PHE A C 1
ATOM 1116 O O . PHE A 1 141 ? -4.825 12.632 -16.992 1.00 46.12 141 PHE A O 1
#

Secondary structure (DSSP, 8-state):
-EEETTHHHHTSS-TTTSHHHHHHHHHHHHH-TT--EEE--S-GGGHHHHHHHTT-SS------PPPPTTHHHHHHHHHHHHHTT--GGGG--HHHHHHHHHHHTT-HHHHHHHHHHHHHTTTTGGGPPP-HHHHHHHTT-

Foldseek 3Di:
DAEAEALCVLQVVPLVVVVVVLVVLLVCCVVDVPDDYHYDHDDPVCVVSSCVSNVPPDDDDDDDDADALDVVLLVLLQVLCVVLVAHSQQENDPQNSVLLCVVCVRHS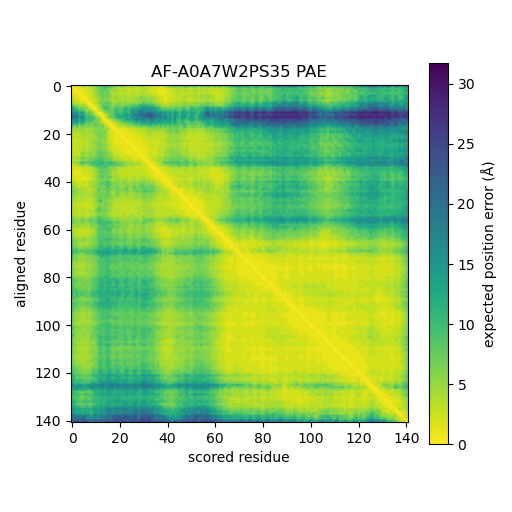VSSNVLSVVCSVVCCCPPNHHDHSVSVVVVVVD

Solvent-accessible surface area (backbone atoms only — not comparable to full-atom values): 8323 Å² total; per-residue (Å²): 113,49,77,40,75,55,41,49,73,65,38,74,82,41,53,83,81,39,40,70,60,32,52,49,52,38,48,48,53,71,74,35,90,80,60,44,78,47,69,42,63,89,57,76,88,44,49,69,55,42,33,57,63,45,68,48,89,83,81,83,86,82,83,84,74,54,44,56,103,48,71,66,35,54,53,48,51,32,54,53,36,43,78,73,74,42,58,58,73,30,60,59,39,65,62,23,49,50,47,50,37,70,74,37,64,28,30,66,70,50,49,53,49,53,54,51,50,43,56,75,69,50,58,48,57,97,72,37,57,53,44,47,65,63,58,60,59,62,73,75,113

Sequence (141 aa):
MLAIDDIDIFFLGAAKVYQDACDFIFYLSKRLSRLKIVGTFSRFEKIRSIAKDLRMENHCVLELQCWPATTEFCDFVKYVGKNFGLSEHQVSDKAFLQALFESTRGATGAILTTIKILVMSGVFEGGEVASPVHLGQLWRF

Radius of gyration: 20.7 Å; Cα contacts (8 Å, |Δi|>4): 137; chains: 1; bounding box: 45×26×52 Å